Protein AF-A0A7Y5DXF1-F1 (afdb_monomer_lite)

Foldseek 3Di:
DDPVQLQVLLVVLLVVVLVVVLLVLLLCVLAPVSVVPPPVVVLVVLAPPQADFDDDPVVVCVLVVVLVVQLVVQVVVCVVVVRCSSNNSSVVNSVLLVVLVCLLQVVVDPTTTSADDPDDDDQDWDFDDSVLQRVLSNCCVPLQSVRRRTTGCVSVVCVVCVVVSSCPYPVVVVVVVVVVD

Radius of gyration: 18.2 Å; chains: 1; bounding box: 39×39×55 Å

Sequence (181 aa):
MSLFTSALAAGAFFFCADFAYTLDHYLVHHDRERYRRTHGRHHRRYNGAKDAPQLDEYELTTYTSAAIVSMATMSALSLMTGNFGFFAGALAKYVHSLVLHLYQHRWWGPVPLRKQNLGRPRRHWGFVSARTHAFHHSHPDDVTFTYAETWAGFDRILEWAHPHLVRFTADARRSRGAEAS

Structure (mmCIF, N/CA/C/O backbone):
data_AF-A0A7Y5DXF1-F1
#
_entry.id   AF-A0A7Y5DXF1-F1
#
loop_
_atom_site.group_PDB
_atom_site.id
_atom_site.type_symbol
_atom_site.label_atom_id
_atom_site.label_alt_id
_atom_site.label_comp_id
_atom_site.label_asym_id
_atom_site.label_entity_id
_atom_site.label_seq_id
_atom_site.pdbx_PDB_ins_code
_atom_site.Cartn_x
_atom_site.Cartn_y
_atom_site.Cartn_z
_atom_site.occupancy
_atom_site.B_iso_or_equiv
_atom_site.auth_seq_id
_atom_site.auth_comp_id
_atom_site.auth_asym_id
_atom_site.auth_atom_id
_atom_site.pdbx_PDB_model_num
ATOM 1 N N . MET A 1 1 ? -15.881 3.035 26.843 1.00 77.75 1 MET A N 1
ATOM 2 C CA . MET A 1 1 ? -15.749 2.473 25.479 1.00 77.75 1 MET A CA 1
ATOM 3 C C . MET A 1 1 ? -15.867 0.958 25.568 1.00 77.75 1 MET A C 1
ATOM 5 O O . MET A 1 1 ? -15.299 0.402 26.499 1.00 77.75 1 MET A O 1
ATOM 9 N N . SER A 1 2 ? -16.594 0.289 24.668 1.00 90.81 2 SER A N 1
ATOM 10 C CA . SER A 1 2 ? -16.656 -1.185 24.657 1.00 90.81 2 SER A CA 1
ATOM 11 C C . SER A 1 2 ? -15.510 -1.781 23.829 1.00 90.81 2 SER A C 1
ATOM 13 O O . SER A 1 2 ? -15.020 -1.137 22.897 1.00 90.81 2 SER A O 1
ATOM 15 N N . LEU A 1 3 ? -15.116 -3.026 24.113 1.00 91.38 3 LEU A N 1
ATOM 16 C CA . LEU A 1 3 ? -14.143 -3.752 23.284 1.00 91.38 3 LEU A CA 1
ATOM 17 C C . LEU A 1 3 ? -14.611 -3.869 21.829 1.00 91.38 3 LEU A C 1
ATOM 19 O O . LEU A 1 3 ? -13.811 -3.710 20.913 1.00 91.38 3 LEU A O 1
ATOM 23 N N . PHE A 1 4 ? -15.913 -4.067 21.616 1.00 94.31 4 PHE A N 1
ATOM 24 C CA . PHE A 1 4 ? -16.508 -4.152 20.285 1.00 94.31 4 PHE A CA 1
ATOM 25 C C . PHE A 1 4 ? -16.333 -2.851 19.490 1.00 94.31 4 PHE A C 1
ATOM 27 O O . PHE A 1 4 ? -15.862 -2.871 18.358 1.00 94.31 4 PHE A O 1
ATOM 34 N N . THR A 1 5 ? -16.623 -1.701 20.103 1.00 93.94 5 THR A N 1
ATOM 35 C CA . THR A 1 5 ? -16.437 -0.385 19.464 1.00 93.94 5 THR A CA 1
ATOM 36 C C . THR A 1 5 ? -14.971 -0.074 19.161 1.00 93.94 5 THR A C 1
ATOM 38 O O . THR A 1 5 ? -14.678 0.572 18.155 1.00 93.94 5 THR A O 1
ATOM 41 N N . SER A 1 6 ? -14.041 -0.552 19.991 1.00 94.75 6 SER A N 1
ATOM 42 C CA . SER A 1 6 ? -12.606 -0.419 19.723 1.00 94.75 6 SER A CA 1
ATOM 43 C C . SER A 1 6 ? -12.148 -1.345 18.597 1.00 94.75 6 SER A C 1
ATOM 45 O O . SER A 1 6 ? -11.395 -0.921 17.724 1.00 94.75 6 SER A O 1
ATOM 47 N N . ALA A 1 7 ? -12.640 -2.585 18.561 1.00 95.25 7 ALA A N 1
ATOM 48 C CA . ALA A 1 7 ? -12.350 -3.529 17.484 1.00 95.25 7 ALA A CA 1
ATOM 49 C C . ALA A 1 7 ? -12.881 -3.029 16.130 1.00 95.25 7 ALA A C 1
ATOM 51 O O . ALA A 1 7 ? -12.164 -3.087 15.132 1.00 95.25 7 ALA A O 1
ATOM 52 N N . LEU A 1 8 ? -14.096 -2.468 16.103 1.00 95.12 8 LEU A N 1
ATOM 53 C CA . LEU A 1 8 ? -14.660 -1.850 14.903 1.00 95.12 8 LEU A CA 1
ATOM 54 C C . LEU A 1 8 ? -13.834 -0.653 14.429 1.00 95.12 8 LEU A C 1
ATOM 56 O O . LEU A 1 8 ? -13.546 -0.560 13.241 1.00 95.12 8 LEU A O 1
ATOM 60 N N . ALA A 1 9 ? -13.417 0.239 15.333 1.00 94.50 9 ALA A N 1
ATOM 61 C CA . ALA A 1 9 ? -12.578 1.381 14.966 1.00 94.50 9 ALA A CA 1
ATOM 62 C C . ALA A 1 9 ? -11.210 0.941 14.417 1.00 94.50 9 ALA A C 1
ATOM 64 O O . ALA A 1 9 ? -10.751 1.484 13.411 1.00 94.50 9 ALA A O 1
ATOM 65 N N . ALA A 1 10 ? -10.596 -0.080 15.022 1.00 95.50 10 ALA A N 1
ATOM 66 C CA . ALA A 1 10 ? -9.342 -0.652 14.539 1.00 95.50 10 ALA A CA 1
ATOM 67 C C . ALA A 1 10 ? -9.495 -1.262 13.140 1.00 95.50 10 ALA A C 1
ATOM 69 O O . ALA A 1 10 ? -8.709 -0.953 12.243 1.00 95.50 10 ALA A O 1
ATOM 70 N N . GLY A 1 11 ? -10.531 -2.083 12.940 1.00 92.75 11 GLY A N 1
ATOM 71 C CA . GLY A 1 11 ? -10.834 -2.694 11.647 1.00 92.75 11 GLY A CA 1
ATOM 72 C C . GLY A 1 11 ? -11.159 -1.660 10.569 1.00 92.75 11 GLY A C 1
ATOM 73 O O . GLY A 1 11 ? -10.652 -1.761 9.453 1.00 92.75 11 GLY A O 1
ATOM 74 N N . ALA A 1 12 ? -11.939 -0.630 10.910 1.00 92.19 12 ALA A N 1
ATOM 75 C CA . ALA A 1 12 ? -12.290 0.453 9.998 1.00 92.19 12 ALA A CA 1
ATOM 76 C C . ALA A 1 12 ? -11.055 1.244 9.559 1.00 92.19 12 ALA A C 1
ATOM 78 O O . ALA A 1 12 ? -10.864 1.448 8.363 1.00 92.19 12 ALA A O 1
ATOM 79 N N . PHE A 1 13 ? -10.184 1.640 10.496 1.00 91.44 13 PHE A N 1
ATOM 80 C CA . PHE A 1 13 ? -8.936 2.311 10.137 1.00 91.44 13 PHE A CA 1
ATOM 81 C C . PHE A 1 13 ? -8.074 1.426 9.235 1.00 91.44 13 PHE A C 1
ATOM 83 O O . PHE A 1 13 ? -7.635 1.877 8.181 1.00 91.44 13 PHE A O 1
ATOM 90 N N . PHE A 1 14 ? -7.858 0.168 9.632 1.00 89.94 14 PHE A N 1
ATOM 91 C CA . PHE A 1 14 ? -7.012 -0.764 8.891 1.00 89.94 14 PHE A CA 1
ATOM 92 C C . PHE A 1 14 ? -7.485 -0.912 7.439 1.00 89.94 14 PHE A C 1
ATOM 94 O O . PHE A 1 14 ? -6.686 -0.794 6.510 1.00 89.94 14 PHE A O 1
ATOM 101 N N . PHE A 1 15 ? -8.789 -1.119 7.241 1.00 87.38 15 PHE A N 1
ATOM 102 C CA . PHE A 1 15 ? -9.384 -1.250 5.915 1.00 87.38 15 PHE A CA 1
ATOM 103 C C . PHE A 1 15 ? -9.310 0.054 5.112 1.00 87.38 15 PHE A C 1
ATOM 105 O O . PHE A 1 15 ? -8.882 0.037 3.961 1.00 87.38 15 PHE A O 1
ATOM 112 N N . CYS A 1 16 ? -9.684 1.191 5.706 1.00 88.44 16 CYS A N 1
ATOM 113 C CA . CYS A 1 16 ? -9.680 2.482 5.015 1.00 88.44 16 CYS A CA 1
ATOM 114 C C . CYS A 1 16 ? -8.269 2.933 4.623 1.00 88.44 16 CYS A C 1
ATOM 116 O O . CYS A 1 16 ? -8.089 3.463 3.528 1.00 88.44 16 CYS A O 1
ATOM 118 N N . ALA A 1 17 ? -7.275 2.712 5.487 1.00 87.62 17 ALA A N 1
ATOM 119 C CA . ALA A 1 17 ? -5.880 3.019 5.189 1.00 87.62 17 ALA A CA 1
ATOM 120 C C . ALA A 1 17 ? -5.378 2.191 3.999 1.00 87.62 17 ALA A C 1
ATOM 122 O O . ALA A 1 17 ? -4.747 2.733 3.094 1.00 87.62 17 ALA A O 1
ATOM 123 N N . ASP A 1 18 ? -5.707 0.897 3.971 1.00 85.88 18 ASP A N 1
ATOM 124 C CA . ASP A 1 18 ? -5.328 0.024 2.863 1.00 85.88 18 ASP A CA 1
ATOM 125 C C . ASP A 1 18 ? -6.042 0.376 1.555 1.00 85.88 18 ASP A C 1
ATOM 127 O O . ASP A 1 18 ? -5.414 0.435 0.498 1.00 85.88 18 ASP A O 1
ATOM 131 N N . PHE A 1 19 ? -7.339 0.683 1.626 1.00 85.94 19 PHE A N 1
ATOM 132 C CA . PHE A 1 19 ? -8.111 1.135 0.473 1.00 85.94 19 PHE A CA 1
ATOM 133 C C . PHE A 1 19 ? -7.546 2.435 -0.106 1.00 85.94 19 PHE A C 1
ATOM 135 O O . PHE A 1 19 ? -7.341 2.526 -1.316 1.00 85.94 19 PHE A O 1
ATOM 142 N N . ALA A 1 20 ? -7.260 3.425 0.747 1.00 87.44 20 ALA A N 1
ATOM 143 C CA . ALA A 1 20 ? -6.705 4.705 0.321 1.00 87.44 20 ALA A CA 1
ATOM 144 C C . ALA A 1 20 ? -5.333 4.534 -0.341 1.00 87.44 20 ALA A C 1
ATOM 146 O O . ALA A 1 20 ? -5.113 5.083 -1.420 1.00 87.44 20 ALA A O 1
ATOM 147 N N . TYR A 1 21 ? -4.444 3.737 0.260 1.00 85.62 21 TYR A N 1
ATOM 148 C CA . TYR A 1 21 ? -3.143 3.420 -0.329 1.00 85.62 21 TYR A CA 1
ATOM 149 C C . TYR A 1 21 ? -3.294 2.726 -1.687 1.00 85.62 21 TYR A C 1
ATOM 151 O O . TYR A 1 21 ? -2.702 3.156 -2.673 1.00 85.62 21 TYR A O 1
ATOM 159 N N . THR A 1 22 ? -4.130 1.690 -1.755 1.00 85.31 22 THR A N 1
ATOM 160 C CA . THR A 1 22 ? -4.322 0.881 -2.963 1.00 85.31 22 THR A CA 1
ATOM 161 C C . THR A 1 22 ? -4.894 1.708 -4.115 1.00 85.31 22 THR A C 1
ATOM 163 O O . THR A 1 22 ? -4.414 1.623 -5.247 1.00 85.31 22 THR A O 1
ATOM 166 N N . LEU A 1 23 ? -5.887 2.555 -3.828 1.00 86.56 23 LEU A N 1
ATOM 167 C CA . LEU A 1 23 ? -6.464 3.471 -4.807 1.00 86.56 23 LEU A CA 1
ATOM 168 C C . LEU A 1 23 ? -5.451 4.529 -5.259 1.00 86.56 23 LEU A C 1
ATOM 170 O O . LEU A 1 23 ? -5.361 4.823 -6.451 1.00 86.56 23 LEU A O 1
ATOM 174 N N . ASP A 1 24 ? -4.683 5.097 -4.329 1.00 87.00 24 ASP A N 1
ATOM 175 C CA . ASP A 1 24 ? -3.669 6.089 -4.672 1.00 87.00 24 ASP A CA 1
ATOM 176 C C . ASP A 1 24 ? -2.575 5.490 -5.557 1.00 87.00 24 ASP A C 1
ATOM 178 O O . ASP A 1 24 ? -2.242 6.052 -6.602 1.00 87.00 24 ASP A O 1
ATOM 182 N N . HIS A 1 25 ? -2.084 4.308 -5.187 1.00 85.38 25 HIS A N 1
ATOM 183 C CA . HIS A 1 25 ? -1.100 3.560 -5.956 1.00 85.38 25 HIS A CA 1
ATOM 184 C C . HIS A 1 25 ? -1.621 3.266 -7.368 1.00 85.38 25 HIS A C 1
ATOM 186 O O . HIS A 1 25 ? -0.929 3.530 -8.352 1.00 85.38 25 HIS A O 1
ATOM 192 N N . TYR A 1 26 ? -2.881 2.839 -7.489 1.00 86.75 26 TYR A N 1
ATOM 193 C CA . TYR A 1 26 ? -3.555 2.667 -8.776 1.00 86.75 26 TYR A CA 1
ATOM 194 C C . TYR A 1 26 ? -3.548 3.930 -9.635 1.00 86.75 26 TYR A C 1
ATOM 196 O O . TYR A 1 26 ? -3.154 3.884 -10.803 1.00 86.75 26 TYR A O 1
ATOM 204 N N . LEU A 1 27 ? -3.942 5.070 -9.070 1.00 87.88 27 LEU A N 1
ATOM 205 C CA . LEU A 1 27 ? -3.971 6.337 -9.800 1.00 87.88 27 LEU A CA 1
ATOM 206 C C . LEU A 1 27 ? -2.568 6.809 -10.195 1.00 87.88 27 LEU A C 1
ATOM 208 O O . LEU A 1 27 ? -2.405 7.355 -11.282 1.00 87.88 27 LEU A O 1
ATOM 212 N N . VAL A 1 28 ? -1.554 6.580 -9.353 1.00 88.50 28 VAL A N 1
ATOM 213 C CA . VAL A 1 28 ? -0.152 6.892 -9.673 1.00 88.50 28 VAL A CA 1
ATOM 214 C C . VAL A 1 28 ? 0.321 6.106 -10.894 1.00 88.50 28 VAL A C 1
ATOM 216 O O . VAL A 1 28 ? 0.947 6.698 -11.766 1.00 88.50 28 VAL A O 1
ATOM 219 N N . HIS A 1 29 ? 0.011 4.811 -10.997 1.00 85.44 29 HIS A N 1
ATOM 220 C CA . HIS A 1 29 ? 0.396 3.985 -12.156 1.00 85.44 29 HIS A CA 1
ATOM 221 C C . HIS A 1 29 ? -0.314 4.378 -13.459 1.00 85.44 29 HIS A C 1
ATOM 223 O O . HIS A 1 29 ? 0.193 4.092 -14.541 1.00 85.44 29 HIS A O 1
ATOM 229 N N . HIS A 1 30 ? -1.444 5.082 -13.368 1.00 86.56 30 HIS A N 1
ATOM 230 C CA . HIS A 1 30 ? -2.222 5.569 -14.515 1.00 86.56 30 HIS A CA 1
ATOM 231 C C . HIS A 1 30 ? -2.053 7.077 -14.784 1.00 86.56 30 HIS A C 1
ATOM 233 O O . HIS A 1 30 ? -2.806 7.653 -15.572 1.00 86.56 30 HIS A O 1
ATOM 239 N N . ASP A 1 31 ? -1.081 7.722 -14.135 1.00 88.94 31 ASP A N 1
ATOM 240 C CA . ASP A 1 31 ? -0.722 9.123 -14.352 1.00 88.94 31 ASP A CA 1
ATOM 241 C C . ASP A 1 31 ? 0.788 9.230 -14.590 1.00 88.94 31 ASP A C 1
ATOM 243 O O . ASP A 1 31 ? 1.604 9.112 -13.672 1.00 88.94 31 ASP A O 1
ATOM 247 N N . ARG A 1 32 ? 1.188 9.442 -15.845 1.00 87.31 32 ARG A N 1
ATOM 248 C CA . ARG A 1 32 ? 2.588 9.356 -16.279 1.00 87.31 32 ARG A CA 1
ATOM 249 C C . ARG A 1 32 ? 3.487 10.380 -15.593 1.00 87.31 32 ARG A C 1
ATOM 251 O O . ARG A 1 32 ? 4.651 10.081 -15.299 1.00 87.31 32 ARG A O 1
ATOM 258 N N . GLU A 1 33 ? 2.992 11.593 -15.364 1.00 87.31 33 GLU A N 1
ATOM 259 C CA . GLU A 1 33 ? 3.763 12.653 -14.710 1.00 87.31 33 GLU A CA 1
ATOM 260 C C . GLU A 1 33 ? 3.935 12.351 -13.221 1.00 87.31 33 GLU A C 1
ATOM 262 O O . GLU A 1 33 ? 5.061 12.397 -12.704 1.00 87.31 33 GLU A O 1
ATOM 267 N N . ARG A 1 34 ? 2.838 11.978 -12.552 1.00 87.06 34 ARG A N 1
ATOM 268 C CA . ARG A 1 34 ? 2.852 11.591 -11.141 1.00 87.06 34 ARG A CA 1
ATOM 269 C C . ARG A 1 34 ? 3.744 10.374 -10.921 1.00 87.06 34 ARG A C 1
ATOM 271 O O . ARG A 1 34 ? 4.641 10.441 -10.081 1.00 87.06 34 ARG A O 1
ATOM 278 N N . TYR A 1 35 ? 3.597 9.333 -11.744 1.00 87.12 35 TYR A N 1
ATOM 279 C CA . TYR A 1 35 ? 4.445 8.143 -11.729 1.00 87.12 35 TYR A CA 1
ATOM 280 C C . TYR A 1 35 ? 5.923 8.515 -11.801 1.00 87.12 35 TYR A C 1
ATOM 282 O O . TYR A 1 35 ? 6.708 8.119 -10.941 1.00 87.12 35 TYR A O 1
ATOM 290 N N . ARG A 1 36 ? 6.329 9.330 -12.786 1.00 86.12 36 ARG A N 1
ATOM 291 C CA . ARG A 1 36 ? 7.738 9.730 -12.943 1.00 86.12 36 ARG A CA 1
ATOM 292 C C . ARG A 1 36 ? 8.286 10.467 -11.724 1.00 86.12 36 ARG A C 1
ATOM 294 O O . ARG A 1 36 ? 9.456 10.254 -11.394 1.00 86.12 36 ARG A O 1
ATOM 301 N N . ARG A 1 37 ? 7.479 11.329 -11.099 1.00 84.94 37 ARG A N 1
ATOM 302 C CA . ARG A 1 37 ? 7.883 12.153 -9.952 1.00 84.94 37 ARG A CA 1
ATOM 303 C C . ARG A 1 37 ? 7.977 11.360 -8.654 1.00 84.94 37 ARG A C 1
ATOM 305 O O . ARG A 1 37 ? 8.944 11.556 -7.924 1.00 84.94 37 ARG A O 1
ATOM 312 N N . THR A 1 38 ? 7.015 10.482 -8.373 1.00 79.81 38 THR A N 1
ATOM 313 C CA . THR A 1 38 ? 6.861 9.892 -7.032 1.00 79.81 38 THR A CA 1
ATOM 314 C C . THR A 1 38 ? 7.175 8.397 -6.955 1.00 79.81 38 THR A C 1
ATOM 316 O O . THR A 1 38 ? 7.679 7.964 -5.927 1.00 79.81 38 THR A O 1
ATOM 319 N N . HIS A 1 39 ? 6.943 7.608 -8.013 1.00 80.50 39 HIS A N 1
ATOM 320 C CA . HIS A 1 39 ? 7.045 6.134 -7.964 1.00 80.50 39 HIS A CA 1
ATOM 321 C C . HIS A 1 39 ? 8.120 5.536 -8.880 1.00 80.50 39 HIS A C 1
ATOM 323 O O . HIS A 1 39 ? 8.778 4.553 -8.540 1.00 80.50 39 HIS A O 1
ATOM 329 N N . GLY A 1 40 ? 8.392 6.146 -10.032 1.00 75.38 40 GLY A N 1
ATOM 330 C CA . GLY A 1 40 ? 9.269 5.563 -11.046 1.00 75.38 40 GLY A CA 1
ATOM 331 C C . GLY A 1 40 ? 10.719 5.386 -10.584 1.00 75.38 40 GLY A C 1
ATOM 332 O O . GLY A 1 40 ? 11.408 4.486 -11.060 1.00 75.38 40 GLY A O 1
ATOM 333 N N . ARG A 1 41 ? 11.210 6.220 -9.652 1.00 75.88 41 ARG A N 1
ATOM 334 C CA . ARG A 1 41 ? 12.553 6.048 -9.062 1.00 75.88 41 ARG A CA 1
ATOM 335 C C . ARG A 1 41 ? 12.626 4.785 -8.203 1.00 75.88 41 ARG A C 1
ATOM 337 O O . ARG A 1 41 ? 13.614 4.063 -8.311 1.00 75.88 41 ARG A O 1
ATOM 344 N N . HIS A 1 42 ? 11.592 4.534 -7.401 1.00 75.25 42 HIS A N 1
ATOM 345 C CA . HIS A 1 42 ? 11.463 3.328 -6.592 1.00 75.25 42 HIS A CA 1
ATOM 346 C C . HIS A 1 42 ? 11.497 2.095 -7.512 1.00 75.25 42 HIS A C 1
ATOM 348 O O . HIS A 1 42 ? 12.462 1.333 -7.455 1.00 75.25 42 HIS A O 1
ATOM 354 N N . HIS A 1 43 ? 10.586 1.981 -8.485 1.00 73.94 43 HIS A N 1
ATOM 355 C CA . HIS A 1 43 ? 10.541 0.823 -9.396 1.00 73.94 43 HIS A CA 1
ATOM 356 C C . HIS A 1 43 ? 11.841 0.570 -10.171 1.00 73.94 43 HIS A C 1
ATOM 358 O O . HIS A 1 43 ? 12.280 -0.576 -10.270 1.00 73.94 43 HIS A O 1
ATOM 364 N N . ARG A 1 44 ? 12.509 1.618 -10.680 1.00 73.00 44 ARG A N 1
ATOM 365 C CA . ARG A 1 44 ? 13.802 1.461 -11.377 1.00 73.00 44 ARG A CA 1
ATOM 366 C C . ARG A 1 44 ? 14.886 0.880 -10.476 1.00 73.00 44 ARG A C 1
ATOM 368 O O . ARG A 1 44 ? 15.644 0.022 -10.922 1.00 73.00 44 ARG A O 1
ATOM 375 N N . ARG A 1 45 ? 14.946 1.320 -9.216 1.00 69.31 45 ARG A N 1
ATOM 376 C CA . ARG A 1 45 ? 15.859 0.746 -8.222 1.00 69.31 45 ARG A CA 1
ATOM 377 C C . ARG A 1 45 ? 15.556 -0.743 -8.041 1.00 69.31 45 ARG A C 1
ATOM 379 O O . ARG A 1 45 ? 16.480 -1.544 -8.132 1.00 69.31 45 ARG A O 1
ATOM 386 N N . TYR A 1 46 ? 14.291 -1.121 -7.858 1.00 65.44 46 TYR A N 1
ATOM 387 C CA . TYR A 1 46 ? 13.895 -2.519 -7.640 1.00 65.44 46 TYR A CA 1
ATOM 388 C C . TYR A 1 46 ? 14.121 -3.435 -8.836 1.00 65.44 46 TYR A C 1
ATOM 390 O O . TYR A 1 46 ? 14.595 -4.557 -8.663 1.00 65.44 46 TYR A O 1
ATOM 398 N N . ASN A 1 47 ? 13.797 -2.991 -10.047 1.00 63.25 47 ASN A N 1
ATOM 399 C CA . ASN A 1 47 ? 13.842 -3.846 -11.232 1.00 63.25 47 ASN A CA 1
ATOM 400 C C . ASN A 1 47 ? 15.265 -4.147 -11.724 1.00 63.25 47 ASN A C 1
ATOM 402 O O . ASN A 1 47 ? 15.472 -5.202 -12.313 1.00 63.25 47 ASN A O 1
ATOM 406 N N . GLY A 1 48 ? 16.246 -3.284 -11.440 1.00 58.84 48 GLY A N 1
ATOM 407 C CA . GLY A 1 48 ? 17.601 -3.410 -11.989 1.00 58.84 48 GLY A CA 1
ATOM 408 C C . GLY A 1 48 ? 18.555 -4.389 -11.290 1.00 58.84 48 GLY A C 1
ATOM 409 O O . GLY A 1 48 ? 19.623 -4.640 -11.833 1.00 58.84 48 GLY A O 1
ATOM 410 N N . ALA A 1 49 ? 18.238 -4.928 -10.105 1.00 58.19 49 ALA A N 1
ATOM 411 C CA . ALA A 1 49 ? 19.211 -5.721 -9.336 1.00 58.19 49 ALA A CA 1
ATOM 412 C C . ALA A 1 49 ? 18.567 -6.844 -8.508 1.00 58.19 49 ALA A C 1
ATOM 414 O O . ALA A 1 49 ? 18.472 -6.763 -7.283 1.00 58.19 49 ALA A O 1
ATOM 415 N N . LYS A 1 50 ? 18.116 -7.896 -9.197 1.00 54.81 50 LYS A N 1
ATOM 416 C CA . LYS A 1 50 ? 17.436 -9.065 -8.614 1.00 54.81 50 LYS A CA 1
ATOM 417 C C . LYS A 1 50 ? 18.279 -9.813 -7.566 1.00 54.81 50 LYS A C 1
ATOM 419 O O . LYS A 1 50 ? 17.710 -10.269 -6.579 1.00 54.81 50 LYS A O 1
ATOM 424 N N . ASP A 1 51 ? 19.600 -9.855 -7.755 1.00 53.84 51 ASP A N 1
ATOM 425 C CA . ASP A 1 51 ? 20.542 -10.647 -6.944 1.00 53.84 51 ASP A CA 1
ATOM 426 C C . ASP A 1 51 ? 21.474 -9.791 -6.063 1.00 53.84 51 ASP A C 1
ATOM 428 O O . ASP A 1 51 ? 22.460 -10.284 -5.521 1.00 53.84 51 ASP A O 1
ATOM 432 N N . ALA A 1 52 ? 21.188 -8.494 -5.910 1.00 58.25 52 ALA A N 1
ATOM 433 C CA . ALA A 1 52 ? 21.955 -7.639 -5.006 1.00 58.25 52 ALA A CA 1
ATOM 434 C C . ALA A 1 52 ? 21.544 -7.867 -3.535 1.00 58.25 52 ALA A C 1
ATOM 436 O O . ALA A 1 52 ? 20.356 -8.110 -3.275 1.00 58.25 52 ALA A O 1
ATOM 437 N N . PRO A 1 53 ? 22.479 -7.718 -2.570 1.00 58.50 53 PRO A N 1
ATOM 438 C CA . PRO A 1 53 ? 22.137 -7.571 -1.160 1.00 58.50 53 PRO A CA 1
ATOM 439 C C . PRO A 1 53 ? 21.089 -6.472 -0.993 1.00 58.50 53 PRO A C 1
ATOM 441 O O . PRO A 1 53 ? 21.078 -5.482 -1.733 1.00 58.50 53 PRO A O 1
ATOM 444 N N . GLN A 1 54 ? 20.177 -6.675 -0.052 1.00 60.69 54 GLN A N 1
ATOM 445 C CA . GLN A 1 54 ? 19.102 -5.736 0.218 1.00 60.69 54 GLN A CA 1
ATOM 446 C C . GLN A 1 54 ? 19.537 -4.259 0.305 1.00 60.69 54 GLN A C 1
ATOM 448 O O . GLN A 1 54 ? 20.435 -3.889 1.046 1.00 60.69 54 GLN A O 1
ATOM 453 N N . LEU A 1 55 ? 18.790 -3.424 -0.415 1.00 60.06 55 LEU A N 1
ATOM 454 C CA . LEU A 1 55 ? 17.886 -2.429 0.162 1.00 60.06 55 LEU A CA 1
ATOM 455 C C . LEU A 1 55 ? 18.418 -1.455 1.237 1.00 60.06 55 LEU A C 1
ATOM 457 O O . LEU A 1 55 ? 18.225 -1.625 2.433 1.00 60.06 55 LEU A O 1
ATOM 461 N N . ASP A 1 56 ? 18.997 -0.381 0.696 1.00 59.66 56 ASP A N 1
ATOM 462 C CA . ASP A 1 5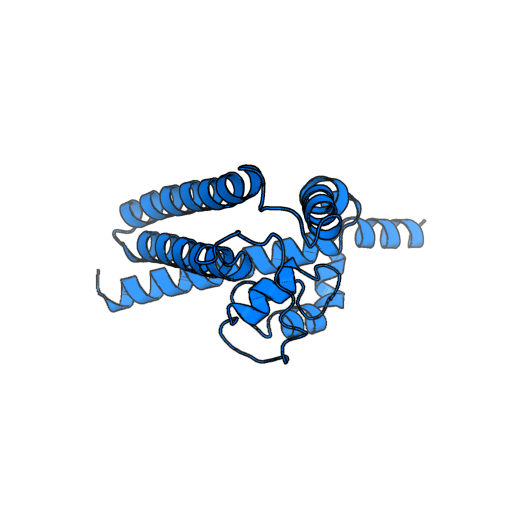6 ? 19.064 1.013 1.162 1.00 59.66 56 ASP A CA 1
ATOM 463 C C . ASP A 1 56 ? 18.025 1.379 2.248 1.00 59.66 56 ASP A C 1
ATOM 465 O O . ASP A 1 56 ? 16.822 1.188 2.050 1.00 59.66 56 ASP A O 1
ATOM 469 N N . GLU A 1 57 ? 18.499 1.964 3.356 1.00 63.88 57 GLU A N 1
ATOM 470 C CA . GLU A 1 57 ? 17.751 2.594 4.463 1.00 63.88 57 GLU A CA 1
ATOM 471 C C . GLU A 1 57 ? 16.468 3.331 4.026 1.00 63.88 57 GLU A C 1
ATOM 473 O O . GLU A 1 57 ? 15.515 3.449 4.799 1.00 63.88 57 GLU A O 1
ATOM 478 N N . TYR A 1 58 ? 16.414 3.793 2.776 1.00 68.88 58 TYR A N 1
ATOM 479 C CA . TYR A 1 58 ? 15.266 4.396 2.111 1.00 68.88 58 TYR A CA 1
ATOM 480 C C . TYR A 1 58 ? 13.898 3.709 2.315 1.00 68.88 58 TYR A C 1
ATOM 482 O O . TYR A 1 58 ? 12.955 4.407 2.695 1.00 68.88 58 TYR A O 1
ATOM 490 N N . GLU A 1 59 ? 13.711 2.404 2.055 1.00 69.38 59 GLU A N 1
ATOM 491 C CA . GLU A 1 59 ? 12.360 1.813 2.227 1.00 69.38 59 GLU A CA 1
ATOM 492 C C . GLU A 1 59 ? 11.977 1.700 3.688 1.00 69.38 59 GLU A C 1
ATOM 494 O O . GLU A 1 59 ? 10.858 2.062 4.046 1.00 69.38 59 GLU A O 1
ATOM 499 N N . LEU A 1 60 ? 12.904 1.235 4.531 1.00 73.31 60 LEU A N 1
ATOM 500 C CA . LEU A 1 60 ? 12.653 1.130 5.961 1.00 73.31 60 LEU A CA 1
ATOM 501 C C . LEU A 1 60 ? 12.253 2.502 6.511 1.00 73.31 60 LEU A C 1
ATOM 503 O O . LEU A 1 60 ? 11.262 2.615 7.228 1.00 73.31 60 LEU A O 1
ATOM 507 N N . THR A 1 61 ? 12.959 3.553 6.092 1.00 75.19 61 THR A N 1
ATOM 508 C CA . THR A 1 61 ? 12.657 4.941 6.454 1.00 75.19 61 THR A CA 1
ATOM 509 C C . THR A 1 61 ? 11.302 5.386 5.912 1.00 75.19 61 THR A C 1
ATOM 511 O O . THR A 1 61 ? 10.536 6.008 6.645 1.00 75.19 61 THR A O 1
ATOM 514 N N . THR A 1 62 ? 10.962 5.050 4.665 1.00 76.31 62 THR A N 1
ATOM 515 C CA . THR A 1 62 ? 9.679 5.424 4.044 1.00 76.31 62 THR A CA 1
ATOM 516 C C . THR A 1 62 ? 8.499 4.795 4.788 1.00 76.31 62 THR A C 1
ATOM 518 O O . THR A 1 62 ? 7.583 5.511 5.201 1.00 76.31 62 THR A O 1
ATOM 521 N N . TYR A 1 63 ? 8.540 3.483 5.036 1.00 76.69 63 TYR A N 1
ATOM 522 C CA . TYR A 1 63 ? 7.469 2.779 5.746 1.00 76.69 63 TYR A CA 1
ATOM 523 C C . TYR A 1 63 ? 7.394 3.174 7.218 1.00 76.69 63 TYR A C 1
ATOM 525 O O . TYR A 1 63 ? 6.302 3.414 7.732 1.00 76.69 63 TYR A O 1
ATOM 533 N N . THR A 1 64 ? 8.541 3.311 7.887 1.00 80.81 64 THR A N 1
ATOM 534 C CA . THR A 1 64 ? 8.586 3.735 9.293 1.00 80.81 64 THR A CA 1
ATOM 535 C C . THR A 1 64 ? 8.052 5.157 9.450 1.00 80.81 64 THR A C 1
ATOM 537 O O . THR A 1 64 ? 7.265 5.412 10.357 1.00 80.81 64 THR A O 1
ATOM 540 N N . SER A 1 65 ? 8.384 6.076 8.538 1.00 86.31 65 SER A N 1
ATOM 541 C CA . SER A 1 65 ? 7.852 7.447 8.565 1.00 86.31 65 SER A CA 1
ATOM 542 C C . SER A 1 65 ? 6.336 7.470 8.364 1.00 86.31 65 SER A C 1
ATOM 544 O O . SER A 1 65 ? 5.625 8.120 9.131 1.00 86.31 65 SER A O 1
ATOM 546 N N . ALA A 1 66 ? 5.819 6.721 7.383 1.00 84.38 66 ALA A N 1
ATOM 547 C CA . ALA A 1 66 ? 4.377 6.604 7.154 1.00 84.38 66 ALA A CA 1
ATOM 548 C C . ALA A 1 66 ? 3.647 6.004 8.370 1.00 84.38 66 ALA A C 1
ATOM 550 O O . ALA A 1 66 ? 2.561 6.464 8.740 1.00 84.38 66 ALA A O 1
ATOM 551 N N . ALA A 1 67 ? 4.264 5.021 9.029 1.00 87.88 67 ALA A N 1
ATOM 552 C CA . ALA A 1 67 ? 3.744 4.412 10.244 1.00 87.88 67 ALA A CA 1
ATOM 553 C C . ALA A 1 67 ? 3.731 5.391 11.424 1.00 87.88 67 ALA A C 1
ATOM 555 O O . ALA A 1 67 ? 2.719 5.481 12.115 1.00 87.88 67 ALA A O 1
ATOM 556 N N . ILE A 1 68 ? 4.807 6.160 11.630 1.00 91.19 68 ILE A N 1
ATOM 557 C CA . ILE A 1 68 ? 4.888 7.187 12.681 1.00 91.19 68 ILE A CA 1
ATOM 558 C C . ILE A 1 68 ? 3.793 8.233 12.488 1.00 91.19 68 ILE A C 1
ATOM 560 O O . ILE A 1 68 ? 3.066 8.522 13.435 1.00 91.19 68 ILE A O 1
ATOM 564 N N . VAL A 1 69 ? 3.633 8.761 11.270 1.00 90.94 69 VAL A N 1
ATOM 565 C CA . VAL A 1 69 ? 2.580 9.743 10.968 1.00 90.94 69 VAL A CA 1
ATOM 566 C C . VAL A 1 69 ? 1.202 9.143 11.245 1.00 90.94 69 VAL A C 1
ATOM 568 O O . VAL A 1 69 ? 0.416 9.733 11.982 1.00 90.94 69 VAL A O 1
ATOM 571 N N . SER A 1 70 ? 0.934 7.936 10.738 1.00 89.69 70 SER A N 1
ATOM 572 C CA . SER A 1 70 ? -0.351 7.254 10.943 1.00 89.69 70 SER A CA 1
ATOM 573 C C . SER A 1 70 ? -0.653 7.023 12.426 1.00 89.69 70 SER A C 1
ATOM 575 O O . SER A 1 70 ? -1.748 7.337 12.893 1.00 89.69 70 SER A O 1
ATOM 577 N N . MET A 1 71 ? 0.320 6.520 13.192 1.00 92.88 71 MET A N 1
ATOM 578 C CA . MET A 1 71 ? 0.175 6.280 14.628 1.00 92.88 71 MET A CA 1
ATOM 579 C C . MET A 1 71 ? 0.015 7.581 15.413 1.00 92.88 71 MET A C 1
ATOM 581 O O . MET A 1 71 ? -0.821 7.625 16.311 1.00 92.88 71 MET A O 1
ATOM 585 N N . ALA A 1 72 ? 0.746 8.647 15.081 1.00 93.94 72 ALA A N 1
ATOM 586 C CA . ALA A 1 72 ? 0.604 9.947 15.736 1.00 93.94 72 ALA A CA 1
ATOM 587 C C . ALA A 1 72 ? -0.794 10.540 15.502 1.00 93.94 72 ALA A C 1
ATOM 589 O O . ALA A 1 72 ? -1.480 10.909 16.459 1.00 93.94 72 ALA A O 1
ATOM 590 N N . THR A 1 73 ? -1.266 10.554 14.250 1.00 92.88 73 THR A N 1
ATOM 591 C CA . THR A 1 73 ? -2.611 11.043 13.912 1.00 92.88 73 THR A CA 1
ATOM 592 C C . THR A 1 73 ? -3.695 10.199 14.580 1.00 92.88 73 THR A C 1
ATOM 594 O O . THR A 1 73 ? -4.638 10.746 15.153 1.00 92.88 73 THR A O 1
ATOM 597 N N . MET A 1 74 ? -3.560 8.869 14.576 1.00 95.62 74 MET A N 1
ATOM 598 C CA . MET A 1 74 ? -4.535 7.991 15.229 1.00 95.62 74 MET A CA 1
ATOM 599 C C . MET A 1 74 ? -4.449 8.014 16.755 1.00 95.62 74 MET A C 1
ATOM 601 O O . MET A 1 74 ? -5.459 7.768 17.411 1.00 95.62 74 MET A O 1
ATOM 605 N N . SER A 1 75 ? -3.299 8.362 17.338 1.00 93.81 75 SER A N 1
ATOM 606 C CA . SER A 1 75 ? -3.180 8.622 18.779 1.00 93.81 75 SER A CA 1
ATOM 607 C C . SER A 1 75 ? -3.978 9.863 19.161 1.00 93.81 75 SER A C 1
ATOM 609 O O . SER A 1 75 ? -4.776 9.804 20.092 1.00 93.81 75 SER A O 1
ATOM 611 N N . ALA A 1 76 ? -3.844 10.955 18.401 1.00 94.81 76 ALA A N 1
ATOM 612 C CA . ALA A 1 76 ? -4.645 12.159 18.611 1.00 94.81 76 ALA A CA 1
ATOM 613 C C . ALA A 1 76 ? -6.148 11.860 18.486 1.00 94.81 76 ALA A C 1
ATOM 615 O O . ALA A 1 76 ? -6.923 12.215 19.373 1.00 94.81 76 ALA A O 1
ATOM 616 N N . LEU A 1 77 ? -6.558 11.122 17.448 1.00 93.50 77 LEU A N 1
ATOM 617 C CA . LEU A 1 77 ? -7.957 10.723 17.274 1.00 93.50 77 LEU A CA 1
ATOM 618 C C . LEU A 1 77 ? -8.448 9.806 18.406 1.00 93.50 77 LEU A C 1
ATOM 620 O O . LEU A 1 77 ? -9.573 9.964 18.882 1.00 93.50 77 LEU A O 1
ATOM 624 N N . SER A 1 78 ? -7.606 8.883 18.878 1.00 95.00 78 SER A N 1
ATOM 625 C CA . SER A 1 78 ? -7.919 8.016 20.022 1.00 95.00 78 SER A CA 1
ATOM 626 C C . SER A 1 78 ? -8.147 8.828 21.295 1.00 95.00 78 SER A C 1
ATOM 628 O O . SER A 1 78 ? -9.094 8.548 22.024 1.00 95.00 78 SER A O 1
ATOM 630 N N . LEU A 1 79 ? -7.324 9.852 21.544 1.00 95.69 79 LEU A N 1
ATOM 631 C CA . LEU A 1 79 ? -7.481 10.757 22.685 1.00 95.69 79 LEU A CA 1
ATOM 632 C C . LEU A 1 79 ? -8.760 11.595 22.567 1.00 95.69 79 LEU A C 1
ATOM 634 O O . LEU A 1 79 ? -9.534 11.657 23.518 1.00 95.69 79 LEU A O 1
ATOM 638 N N . MET A 1 80 ? -9.020 12.181 21.395 1.00 95.94 80 MET A N 1
ATOM 639 C CA . MET A 1 80 ? -10.200 13.025 21.157 1.00 95.94 80 MET A CA 1
ATOM 640 C C . MET A 1 80 ? -11.520 12.258 21.275 1.00 95.94 80 MET A C 1
ATOM 642 O O . MET A 1 80 ? -12.520 12.807 21.725 1.00 95.94 80 MET A O 1
ATOM 646 N N . THR A 1 81 ? -11.536 10.995 20.852 1.00 94.12 81 THR A N 1
ATOM 647 C CA . THR A 1 81 ? -12.750 10.162 20.848 1.00 94.12 81 THR A CA 1
ATOM 648 C C . THR A 1 81 ? -12.864 9.261 22.077 1.00 94.12 81 THR A C 1
ATOM 650 O O . THR A 1 81 ? -13.898 8.626 22.279 1.00 94.12 81 THR A O 1
ATOM 653 N N . GLY A 1 82 ? -11.798 9.143 22.874 1.00 94.69 82 GLY A N 1
ATOM 654 C CA . GLY A 1 82 ? -11.654 8.124 23.915 1.00 94.69 82 GLY A CA 1
ATOM 655 C C . GLY A 1 82 ? -11.578 6.687 23.376 1.00 94.69 82 GLY A C 1
ATOM 656 O O . GLY A 1 82 ? -11.729 5.739 24.153 1.00 94.69 82 GLY A O 1
ATOM 657 N N . ASN A 1 83 ? -11.423 6.490 22.057 1.00 95.88 83 ASN A N 1
ATOM 658 C CA . ASN A 1 83 ? -11.454 5.177 21.413 1.00 95.88 83 ASN A CA 1
ATOM 659 C C . ASN A 1 83 ? -10.047 4.726 21.007 1.00 95.88 83 ASN A C 1
ATOM 661 O O . ASN A 1 83 ? -9.550 5.076 19.940 1.00 95.88 83 ASN A O 1
ATOM 665 N N . PHE A 1 84 ? -9.437 3.873 21.831 1.00 94.50 84 PHE A N 1
ATOM 666 C CA . PHE A 1 84 ? -8.109 3.300 21.577 1.00 94.50 84 PHE A CA 1
ATOM 667 C C . PHE A 1 84 ? -8.021 2.449 20.294 1.00 94.50 84 PHE A C 1
ATOM 669 O O . PHE A 1 84 ? -6.927 2.180 19.796 1.00 94.50 84 PHE A O 1
ATOM 676 N N . GLY A 1 85 ? -9.162 2.040 19.731 1.00 95.69 85 GLY A N 1
ATOM 677 C CA . GLY A 1 85 ? -9.225 1.276 18.491 1.00 95.69 85 GLY A CA 1
ATOM 678 C C . GLY A 1 85 ? -8.519 1.949 17.314 1.00 95.69 85 GLY A C 1
ATOM 679 O O . GLY A 1 85 ? -7.885 1.256 16.526 1.00 95.69 85 GLY A O 1
ATOM 680 N N . PHE A 1 86 ? -8.542 3.282 17.214 1.00 94.75 86 PHE A N 1
ATOM 681 C CA . PHE A 1 86 ? -7.856 3.986 16.124 1.00 94.75 86 PHE A CA 1
ATOM 682 C C . PHE A 1 86 ? -6.338 3.776 16.168 1.00 94.75 86 PHE A C 1
ATOM 684 O O . PHE A 1 86 ? -5.738 3.399 15.160 1.00 94.75 86 PHE A O 1
ATOM 691 N N . PHE A 1 87 ? -5.715 3.957 17.337 1.00 95.00 87 PHE A N 1
ATOM 692 C CA . PHE A 1 87 ? -4.289 3.678 17.516 1.00 95.00 87 PHE A CA 1
ATOM 693 C C . PHE A 1 87 ? -3.971 2.201 17.265 1.00 95.00 87 PHE A C 1
ATOM 695 O O . PHE A 1 87 ? -3.039 1.888 16.523 1.00 95.00 87 PHE A O 1
ATOM 702 N N . ALA A 1 88 ? -4.772 1.292 17.831 1.00 94.88 88 ALA A N 1
ATOM 703 C CA . ALA A 1 88 ? -4.584 -0.144 17.643 1.00 94.88 88 ALA A CA 1
ATOM 704 C C . ALA A 1 88 ? -4.662 -0.547 16.158 1.00 94.88 88 ALA A C 1
ATOM 706 O O . ALA A 1 88 ? -3.855 -1.355 15.703 1.00 94.88 88 ALA A O 1
ATOM 707 N N . GLY A 1 89 ? -5.575 0.052 15.387 1.00 94.19 89 GLY A N 1
ATOM 708 C CA . GLY A 1 89 ? -5.677 -0.142 13.940 1.00 94.19 89 GLY A CA 1
ATOM 709 C C . GLY A 1 89 ? -4.434 0.336 13.186 1.00 94.19 89 GLY A C 1
ATOM 710 O O . GLY A 1 89 ? -3.934 -0.385 12.321 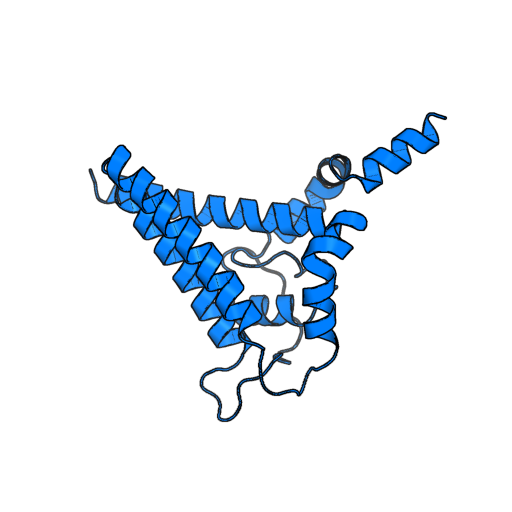1.00 94.19 89 GLY A O 1
ATOM 711 N N . ALA A 1 90 ? -3.895 1.511 13.533 1.00 93.00 90 ALA A N 1
ATOM 712 C CA . ALA A 1 90 ? -2.659 2.027 12.936 1.00 93.00 90 ALA A CA 1
ATOM 713 C C . ALA A 1 90 ? -1.451 1.139 13.224 1.00 93.00 90 ALA A C 1
ATOM 715 O O . ALA A 1 90 ? -0.694 0.807 12.308 1.00 93.00 90 ALA A O 1
ATOM 716 N N . LEU A 1 91 ? -1.312 0.695 14.472 1.00 93.31 91 LEU A N 1
ATOM 717 C CA . LEU A 1 91 ? -0.264 -0.240 14.859 1.00 93.31 91 LEU A CA 1
ATOM 718 C C . LEU A 1 91 ? -0.415 -1.579 14.124 1.00 93.31 91 LEU A C 1
ATOM 720 O O . LEU A 1 91 ? 0.564 -2.096 13.589 1.00 93.31 91 LEU A O 1
ATOM 724 N N . ALA A 1 92 ? -1.634 -2.117 14.038 1.00 91.88 92 ALA A N 1
ATOM 725 C CA . ALA A 1 92 ? -1.905 -3.360 13.322 1.00 91.88 92 ALA A CA 1
ATOM 726 C C . ALA A 1 92 ? -1.552 -3.256 11.831 1.00 91.88 92 ALA A C 1
ATOM 728 O O . ALA A 1 92 ? -0.949 -4.180 11.286 1.00 91.88 92 ALA A O 1
ATOM 729 N N . LYS A 1 93 ? -1.865 -2.128 11.176 1.00 89.19 93 LYS A N 1
ATOM 730 C CA . LYS A 1 93 ? -1.493 -1.886 9.773 1.00 89.19 93 LYS A CA 1
ATOM 731 C C . LYS A 1 93 ? 0.024 -1.820 9.599 1.00 89.19 93 LYS A C 1
ATOM 733 O O . LYS A 1 93 ? 0.543 -2.457 8.687 1.00 89.19 93 LYS A O 1
ATOM 738 N N . TYR A 1 94 ? 0.737 -1.141 10.499 1.00 88.44 94 TYR A N 1
ATOM 739 C CA . TYR A 1 94 ? 2.201 -1.122 10.476 1.00 88.44 94 TYR A CA 1
ATOM 740 C C . TYR A 1 94 ? 2.803 -2.524 10.637 1.00 88.44 94 TYR A C 1
ATOM 742 O O . TYR A 1 94 ? 3.627 -2.931 9.821 1.00 88.44 94 TYR A O 1
ATOM 750 N N . VAL A 1 95 ? 2.360 -3.286 11.644 1.00 89.12 95 VAL A N 1
ATOM 751 C CA . VAL A 1 95 ? 2.839 -4.658 11.885 1.00 89.12 95 VAL A CA 1
ATOM 752 C C . VAL A 1 95 ? 2.550 -5.556 10.683 1.00 89.12 95 VAL A C 1
ATOM 754 O O . VAL A 1 95 ? 3.424 -6.314 10.268 1.00 89.12 95 VAL A O 1
ATOM 757 N N . HIS A 1 96 ? 1.356 -5.446 10.095 1.00 88.06 96 HIS A N 1
ATOM 758 C CA . HIS A 1 96 ? 0.988 -6.193 8.898 1.00 88.06 96 HIS A CA 1
ATOM 759 C C . HIS A 1 96 ? 1.954 -5.911 7.739 1.00 88.06 96 HIS A C 1
ATOM 761 O O . HIS A 1 96 ? 2.568 -6.843 7.218 1.00 88.06 96 HIS A O 1
ATOM 767 N N . SER A 1 97 ? 2.161 -4.637 7.389 1.00 84.19 97 SER A N 1
ATOM 768 C CA . SER A 1 97 ? 3.092 -4.249 6.325 1.00 84.19 97 SER A CA 1
ATOM 769 C C . SER A 1 97 ? 4.533 -4.672 6.635 1.00 84.19 97 SER A C 1
ATOM 771 O O . SER A 1 97 ? 5.218 -5.179 5.747 1.00 84.19 97 SER A O 1
ATOM 773 N N . LEU A 1 98 ? 4.986 -4.538 7.886 1.00 85.38 98 LEU A N 1
ATOM 774 C CA . LEU A 1 98 ? 6.332 -4.938 8.302 1.00 85.38 98 LEU A CA 1
ATOM 775 C C . LEU A 1 98 ? 6.559 -6.439 8.098 1.00 85.38 98 LEU A C 1
ATOM 777 O O . LEU A 1 98 ? 7.539 -6.823 7.468 1.00 85.38 98 LEU A O 1
ATOM 781 N N . VAL A 1 99 ? 5.648 -7.296 8.571 1.00 87.19 99 VAL A N 1
ATOM 782 C CA . VAL A 1 99 ? 5.771 -8.758 8.418 1.00 87.19 99 VAL A CA 1
ATOM 783 C C . VAL A 1 99 ? 5.858 -9.159 6.945 1.00 87.19 99 VAL A C 1
ATOM 785 O O . VAL A 1 99 ? 6.670 -10.017 6.590 1.00 87.19 99 VAL A O 1
ATOM 788 N N . LEU A 1 100 ? 5.070 -8.523 6.075 1.00 87.12 100 LEU A N 1
ATOM 789 C CA . LEU A 1 100 ? 5.118 -8.786 4.638 1.00 87.12 100 LEU A CA 1
ATOM 790 C C . LEU A 1 100 ? 6.457 -8.372 4.010 1.00 87.12 100 LEU A C 1
ATOM 792 O O . LEU A 1 100 ? 6.988 -9.120 3.190 1.00 87.12 100 LEU A O 1
ATOM 796 N N . HIS A 1 101 ? 7.050 -7.258 4.446 1.00 82.25 101 HIS A N 1
ATOM 797 C CA . HIS A 1 101 ? 8.369 -6.810 3.982 1.00 82.25 101 HIS A CA 1
ATOM 798 C C . HIS A 1 101 ? 9.500 -7.714 4.479 1.00 82.25 101 HIS A C 1
ATOM 800 O O . HIS A 1 101 ? 10.354 -8.138 3.695 1.00 82.25 101 HIS A O 1
ATOM 806 N N . LEU A 1 102 ? 9.478 -8.083 5.764 1.00 84.31 102 LEU A N 1
ATOM 807 C CA . LEU A 1 102 ? 10.403 -9.070 6.330 1.00 84.31 102 LEU A CA 1
ATOM 808 C C . LEU A 1 102 ? 10.346 -10.375 5.535 1.00 84.31 102 LEU A C 1
ATOM 810 O O . LEU A 1 102 ? 11.386 -10.962 5.213 1.00 84.31 102 LEU A O 1
ATOM 814 N N . TYR A 1 103 ? 9.124 -10.794 5.178 1.00 86.31 103 TYR A N 1
ATOM 815 C CA . TYR A 1 103 ? 8.903 -11.925 4.297 1.00 86.31 103 TYR A CA 1
ATOM 816 C C . TYR A 1 103 ? 9.522 -11.708 2.937 1.00 86.31 103 TYR A C 1
ATOM 818 O O . TYR A 1 103 ? 10.425 -12.463 2.597 1.00 86.31 103 TYR A O 1
ATOM 826 N N . GLN A 1 104 ? 9.098 -10.691 2.191 1.00 83.50 104 GLN A N 1
ATOM 827 C CA . GLN A 1 104 ? 9.587 -10.358 0.853 1.00 83.50 104 GLN A C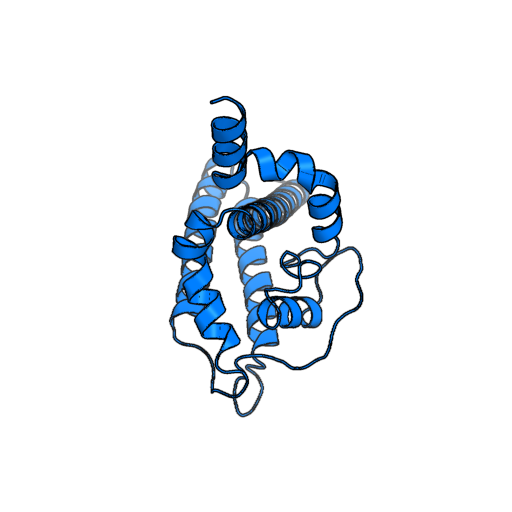A 1
ATOM 828 C C . GLN A 1 104 ? 11.108 -10.406 0.741 1.00 83.50 104 GLN A C 1
ATOM 830 O O . GLN A 1 104 ? 11.634 -10.866 -0.271 1.00 83.50 104 GLN A O 1
ATOM 835 N N . HIS A 1 105 ? 11.813 -9.994 1.788 1.00 80.38 105 HIS A N 1
ATOM 836 C CA . HIS A 1 105 ? 13.262 -9.911 1.777 1.00 80.38 105 HIS A CA 1
ATOM 837 C C . HIS A 1 105 ? 13.994 -11.094 2.405 1.00 80.38 105 HIS A C 1
ATOM 839 O O . HIS A 1 105 ? 15.221 -11.096 2.430 1.00 80.38 105 HIS A O 1
ATOM 845 N N . ARG A 1 106 ? 13.280 -12.121 2.883 1.00 81.69 106 ARG A N 1
ATOM 846 C CA . ARG A 1 106 ? 13.868 -13.271 3.600 1.00 81.69 106 ARG A CA 1
ATOM 847 C C . ARG A 1 106 ? 14.856 -12.812 4.676 1.00 81.69 106 ARG A C 1
ATOM 849 O O . ARG A 1 106 ? 15.980 -13.302 4.716 1.00 81.69 106 ARG A O 1
ATOM 856 N N . TRP A 1 107 ? 14.450 -11.882 5.544 1.00 80.62 107 TRP A N 1
ATOM 857 C CA . TRP A 1 107 ? 15.324 -11.341 6.605 1.00 80.62 107 TRP A CA 1
ATOM 858 C C . TRP A 1 107 ? 15.874 -12.392 7.572 1.00 80.62 107 TRP A C 1
ATOM 860 O O . TRP A 1 107 ? 16.863 -12.143 8.246 1.00 80.62 107 TRP A O 1
ATOM 870 N N . TRP A 1 108 ? 15.261 -13.574 7.627 1.00 82.81 108 TRP A N 1
ATOM 871 C CA . TRP A 1 108 ? 15.751 -14.716 8.402 1.00 82.81 108 TRP A CA 1
ATOM 872 C C . TRP A 1 108 ? 16.840 -15.539 7.692 1.00 82.81 108 TRP A C 1
ATOM 874 O O . TRP A 1 108 ? 17.327 -16.516 8.254 1.00 82.81 108 TRP A O 1
ATOM 884 N N . GLY A 1 109 ? 17.158 -15.238 6.431 1.00 76.12 109 GLY A N 1
ATOM 885 C CA . GLY A 1 109 ? 18.166 -15.952 5.653 1.00 76.12 109 GLY A CA 1
ATOM 886 C C . GLY A 1 109 ? 19.589 -15.449 5.923 1.00 76.12 109 GLY A C 1
ATOM 887 O O . GLY A 1 109 ? 19.766 -14.350 6.440 1.00 76.12 109 GLY A O 1
ATOM 888 N N . PRO A 1 110 ? 20.621 -16.211 5.515 1.00 76.62 110 PRO A N 1
ATOM 889 C CA . PRO A 1 110 ? 22.019 -15.796 5.672 1.00 76.62 110 PRO A CA 1
ATOM 890 C C . PRO A 1 110 ? 22.356 -14.526 4.874 1.00 76.62 110 PRO A C 1
ATOM 892 O O . PRO A 1 110 ? 23.282 -13.807 5.230 1.00 76.62 110 PRO A O 1
ATOM 895 N N . VAL A 1 111 ? 21.603 -14.246 3.804 1.00 74.88 111 VAL A N 1
ATOM 896 C CA . VAL A 1 111 ? 21.686 -13.010 3.020 1.00 74.88 111 VAL A CA 1
ATOM 897 C C . VAL A 1 111 ? 20.262 -12.540 2.709 1.00 74.88 111 VAL A C 1
ATOM 899 O O . VAL A 1 111 ? 19.531 -13.265 2.021 1.00 74.88 111 VAL A O 1
ATOM 902 N N . PRO A 1 112 ? 19.845 -11.354 3.187 1.00 72.50 112 PRO A N 1
ATOM 903 C CA . PRO A 1 112 ? 18.564 -10.779 2.808 1.00 72.50 112 PRO A CA 1
ATOM 904 C C . PRO A 1 112 ? 18.494 -10.517 1.300 1.00 72.50 112 PRO A C 1
ATOM 906 O O . PRO A 1 112 ? 19.411 -9.953 0.698 1.00 72.50 112 PRO A O 1
ATOM 909 N N . LEU A 1 113 ? 17.386 -10.915 0.682 1.00 74.06 113 LEU A N 1
ATOM 910 C CA . LEU A 1 113 ? 17.164 -10.789 -0.753 1.00 74.06 113 LEU A CA 1
ATOM 911 C C . LEU A 1 113 ? 16.489 -9.467 -1.092 1.00 74.06 113 LEU A C 1
ATOM 913 O O . LEU A 1 113 ? 15.547 -9.043 -0.424 1.00 74.06 113 LEU A O 1
ATOM 917 N N . ARG A 1 114 ? 16.871 -8.859 -2.214 1.00 72.50 114 ARG A N 1
ATOM 918 C CA . ARG A 1 114 ? 16.103 -7.737 -2.762 1.00 72.50 114 ARG A CA 1
ATOM 919 C C . ARG A 1 114 ? 14.745 -8.175 -3.315 1.00 72.50 114 ARG A C 1
ATOM 921 O O . ARG A 1 114 ? 13.762 -7.469 -3.119 1.00 72.50 114 ARG A O 1
ATOM 928 N N . LYS A 1 115 ? 14.696 -9.321 -4.002 1.00 76.25 115 LYS A N 1
ATOM 929 C CA . LYS A 1 115 ? 13.479 -9.901 -4.585 1.00 76.25 115 LYS A CA 1
ATOM 930 C C . LYS A 1 115 ? 13.438 -11.405 -4.372 1.00 76.25 115 LYS A C 1
ATOM 932 O O . LYS A 1 115 ? 14.457 -12.087 -4.455 1.00 76.25 115 LYS A O 1
ATOM 937 N N . GLN A 1 116 ? 12.240 -11.934 -4.173 1.00 78.38 116 GLN A N 1
ATOM 938 C CA . GLN A 1 116 ? 12.013 -13.371 -4.146 1.00 78.38 116 GLN A CA 1
ATOM 939 C C . GLN A 1 116 ? 11.506 -13.880 -5.490 1.00 78.38 116 GLN A C 1
ATOM 941 O O . GLN A 1 116 ? 10.567 -13.337 -6.066 1.00 78.38 116 GLN A O 1
ATOM 946 N N . ASN A 1 117 ? 12.068 -14.994 -5.954 1.00 76.44 117 ASN A N 1
ATOM 947 C CA . ASN A 1 117 ? 11.595 -15.680 -7.151 1.00 76.44 117 ASN A CA 1
ATOM 948 C C . ASN A 1 117 ? 10.733 -16.902 -6.788 1.00 76.44 117 ASN A C 1
ATOM 950 O O . ASN A 1 117 ? 11.144 -18.039 -6.996 1.00 76.44 117 ASN A O 1
ATOM 954 N N . LEU A 1 118 ? 9.550 -16.672 -6.203 1.00 80.56 118 LEU A N 1
ATOM 955 C CA . LEU A 1 118 ? 8.608 -17.743 -5.820 1.00 80.56 118 LEU A CA 1
ATOM 956 C C . LEU A 1 118 ? 7.632 -18.141 -6.943 1.00 80.56 118 LEU A C 1
ATOM 958 O O . LEU A 1 118 ? 6.725 -18.947 -6.719 1.00 80.56 118 LEU A O 1
ATOM 962 N N . GLY A 1 119 ? 7.774 -17.565 -8.139 1.00 84.19 119 GLY A N 1
ATOM 963 C CA . GLY A 1 119 ? 6.824 -17.727 -9.241 1.00 84.19 119 GLY A CA 1
ATOM 964 C C . GLY A 1 119 ? 5.480 -17.023 -9.006 1.00 84.19 119 GLY A C 1
ATOM 965 O O . GLY A 1 119 ? 5.168 -16.578 -7.899 1.00 84.19 119 GLY A O 1
ATOM 966 N N . ARG A 1 120 ? 4.678 -16.926 -10.073 1.00 87.56 120 ARG A N 1
ATOM 967 C CA . ARG A 1 120 ? 3.402 -16.197 -10.076 1.00 87.56 120 ARG A CA 1
ATOM 968 C C . ARG A 1 120 ? 2.366 -16.865 -9.156 1.00 87.56 120 ARG A C 1
ATOM 970 O O . ARG A 1 120 ? 2.094 -18.055 -9.332 1.00 87.56 120 ARG A O 1
ATOM 977 N N . PRO A 1 121 ? 1.790 -16.146 -8.175 1.00 87.50 121 PRO A N 1
ATOM 978 C CA . PRO A 1 121 ? 0.717 -16.665 -7.335 1.00 87.50 121 PRO A CA 1
ATOM 979 C C . PRO A 1 121 ? -0.586 -16.808 -8.138 1.00 87.50 121 PRO A C 1
ATOM 981 O O . PRO A 1 121 ? -0.748 -16.245 -9.221 1.00 87.50 121 PRO A O 1
ATOM 984 N N . ARG A 1 122 ? -1.546 -17.564 -7.597 1.00 86.62 122 ARG A N 1
ATOM 985 C CA . ARG A 1 122 ? -2.908 -17.624 -8.147 1.00 86.62 122 ARG A CA 1
ATOM 986 C C . ARG A 1 122 ? -3.710 -16.415 -7.667 1.00 86.62 122 ARG A C 1
ATOM 988 O O . ARG A 1 122 ? -3.576 -16.020 -6.512 1.00 86.62 122 ARG A O 1
ATOM 995 N N . ARG A 1 123 ? -4.572 -15.864 -8.529 1.00 83.06 123 ARG A N 1
ATOM 996 C CA . ARG A 1 123 ? -5.560 -14.852 -8.117 1.00 83.06 123 ARG A CA 1
ATOM 997 C C . ARG A 1 123 ? -6.521 -15.471 -7.090 1.00 83.06 123 ARG A C 1
ATOM 999 O O . ARG A 1 123 ? -6.983 -16.595 -7.288 1.00 83.06 123 ARG A O 1
ATOM 1006 N N . HIS A 1 124 ? -6.845 -14.739 -6.030 1.00 84.44 124 HIS A N 1
ATOM 1007 C CA . HIS A 1 124 ? -7.814 -15.142 -5.006 1.00 84.44 124 HIS A CA 1
ATOM 1008 C C . HIS A 1 124 ? -8.471 -13.907 -4.368 1.00 84.44 124 HIS A C 1
ATOM 1010 O O . HIS A 1 124 ? -8.106 -12.782 -4.697 1.00 84.44 124 HIS A O 1
ATOM 1016 N N . TRP A 1 125 ? -9.442 -14.126 -3.478 1.00 86.19 125 TRP A N 1
ATOM 1017 C CA . TRP A 1 125 ? -10.061 -13.084 -2.649 1.00 86.19 125 TRP A CA 1
ATOM 1018 C C . TRP A 1 125 ? -9.566 -13.176 -1.199 1.00 86.19 125 TRP A C 1
ATOM 1020 O O . TRP A 1 125 ? -9.137 -14.249 -0.765 1.00 86.19 125 TRP A O 1
ATOM 1030 N N . GLY A 1 126 ? -9.652 -12.075 -0.449 1.00 85.19 126 GLY A N 1
ATOM 1031 C CA . GLY A 1 126 ? -9.340 -12.024 0.986 1.00 85.19 126 GLY A CA 1
ATOM 1032 C C . GLY A 1 126 ? -7.964 -11.429 1.279 1.00 85.19 126 GLY A C 1
ATOM 1033 O O . GLY A 1 126 ? -7.458 -10.645 0.487 1.00 85.19 126 GLY A O 1
ATOM 1034 N N . PHE A 1 127 ? -7.351 -11.782 2.408 1.00 83.81 127 PHE A N 1
ATOM 1035 C CA . PHE A 1 127 ? -6.040 -11.241 2.780 1.00 83.81 127 PHE A CA 1
ATOM 1036 C C . PHE A 1 127 ? -4.914 -11.756 1.880 1.00 83.81 127 PHE A C 1
ATOM 1038 O O . PHE A 1 127 ? -4.813 -12.954 1.613 1.00 83.81 127 PHE A O 1
ATOM 1045 N N . VAL A 1 128 ? -4.047 -10.844 1.449 1.00 85.38 128 VAL A N 1
ATOM 1046 C CA . VAL A 1 128 ? -2.842 -11.113 0.664 1.00 85.38 128 VAL A CA 1
ATOM 1047 C C . VAL A 1 128 ? -1.912 -12.029 1.445 1.00 85.38 128 VAL A C 1
ATOM 1049 O O . VAL A 1 128 ? -1.568 -11.784 2.599 1.00 85.38 128 VAL A O 1
ATOM 1052 N N . SER A 1 129 ? -1.474 -13.103 0.789 1.00 85.56 129 SER A N 1
ATOM 1053 C CA . SER A 1 129 ? -0.390 -13.923 1.318 1.00 85.56 129 SER A CA 1
ATOM 1054 C C . SER A 1 129 ? 0.948 -13.199 1.168 1.00 85.56 129 SER A C 1
ATOM 1056 O O . SER A 1 129 ? 1.161 -12.463 0.205 1.00 85.56 129 SER A O 1
ATOM 1058 N N . ALA A 1 130 ? 1.908 -13.493 2.042 1.00 85.81 130 ALA A N 1
ATOM 1059 C CA . ALA A 1 130 ? 3.250 -12.928 1.928 1.00 85.81 130 ALA A CA 1
ATOM 1060 C C . ALA A 1 130 ? 3.940 -13.262 0.588 1.00 85.81 130 ALA A C 1
ATOM 1062 O O . ALA A 1 130 ? 4.695 -12.453 0.053 1.00 85.81 130 ALA A O 1
ATOM 1063 N N . ARG A 1 131 ? 3.600 -14.409 -0.021 1.00 86.44 131 ARG A N 1
ATOM 1064 C CA . ARG A 1 131 ? 4.014 -14.763 -1.389 1.00 86.44 131 ARG A CA 1
ATOM 1065 C C . ARG A 1 131 ? 3.424 -13.816 -2.435 1.00 86.44 131 ARG A C 1
ATOM 1067 O O . ARG A 1 131 ? 4.129 -13.436 -3.365 1.00 86.44 131 ARG A O 1
ATOM 1074 N N . THR A 1 132 ? 2.147 -13.466 -2.305 1.00 86.62 132 THR A N 1
ATOM 1075 C CA . THR A 1 132 ? 1.469 -12.535 -3.215 1.00 86.62 132 THR A CA 1
ATOM 1076 C C . THR A 1 132 ? 2.078 -11.137 -3.112 1.00 86.62 132 THR A C 1
ATOM 1078 O O . THR A 1 132 ? 2.429 -10.564 -4.141 1.00 86.62 132 THR A O 1
ATOM 1081 N N . HIS A 1 133 ? 2.315 -10.648 -1.891 1.00 85.12 133 HIS A N 1
ATOM 1082 C CA . HIS A 1 133 ? 2.994 -9.372 -1.646 1.00 85.12 133 HIS A CA 1
ATOM 1083 C C . HIS A 1 133 ? 4.424 -9.352 -2.219 1.00 85.12 133 HIS A C 1
ATOM 1085 O O . HIS A 1 133 ? 4.793 -8.461 -2.979 1.00 85.12 133 HIS A O 1
ATOM 1091 N N . ALA A 1 134 ? 5.220 -10.395 -1.960 1.00 83.44 134 ALA A N 1
ATOM 1092 C CA . ALA A 1 134 ? 6.572 -10.494 -2.511 1.00 83.44 134 ALA A CA 1
ATOM 1093 C C . ALA A 1 134 ? 6.582 -10.536 -4.052 1.00 83.44 134 ALA A C 1
ATOM 1095 O O . ALA A 1 134 ? 7.489 -9.991 -4.692 1.00 83.44 134 ALA A O 1
ATOM 1096 N N . PHE A 1 135 ? 5.576 -11.174 -4.666 1.00 84.69 135 PHE A N 1
ATOM 1097 C CA . PHE A 1 135 ? 5.418 -11.183 -6.118 1.00 84.69 135 PHE A CA 1
ATOM 1098 C C . PHE A 1 135 ? 5.080 -9.791 -6.663 1.00 84.69 135 PHE A C 1
ATOM 1100 O O . PHE A 1 135 ? 5.709 -9.390 -7.644 1.00 84.69 135 PHE A O 1
ATOM 1107 N N . HIS A 1 136 ? 4.166 -9.062 -6.007 1.00 82.94 136 HIS A N 1
ATOM 1108 C CA . HIS A 1 136 ? 3.787 -7.683 -6.333 1.00 82.94 136 HIS A CA 1
ATOM 1109 C C . HIS A 1 136 ? 5.018 -6.766 -6.458 1.00 82.94 136 HIS A C 1
ATOM 1111 O O . HIS A 1 136 ? 5.270 -6.205 -7.524 1.00 82.94 136 HIS A O 1
ATOM 1117 N N . HIS A 1 137 ? 5.861 -6.703 -5.425 1.00 78.12 137 HIS A N 1
ATOM 1118 C CA . HIS A 1 137 ? 7.073 -5.869 -5.447 1.00 78.12 137 HIS A CA 1
ATOM 1119 C C . HIS A 1 137 ? 8.145 -6.370 -6.426 1.00 78.12 137 HIS A C 1
ATOM 1121 O O . HIS A 1 137 ? 9.007 -5.614 -6.888 1.00 78.12 137 HIS A O 1
ATOM 1127 N N . SER A 1 138 ? 8.109 -7.657 -6.775 1.00 77.25 138 SER A N 1
ATOM 1128 C CA . SER A 1 138 ? 9.039 -8.229 -7.748 1.00 77.25 138 SER A CA 1
ATOM 1129 C C . SER A 1 138 ? 8.633 -7.947 -9.199 1.00 77.25 138 SER A C 1
ATOM 1131 O O . SER A 1 138 ? 9.527 -7.850 -10.045 1.00 77.25 138 SER A O 1
ATOM 1133 N N . HIS A 1 139 ? 7.333 -7.769 -9.464 1.00 79.12 139 HIS A N 1
ATOM 1134 C CA . HIS A 1 139 ? 6.730 -7.617 -10.795 1.00 79.12 139 HIS A CA 1
ATOM 1135 C C . HIS A 1 139 ? 5.755 -6.431 -10.818 1.00 79.12 139 HIS A C 1
ATOM 1137 O O . HIS A 1 139 ? 4.551 -6.623 -10.986 1.00 79.12 139 HIS A O 1
ATOM 1143 N N . PRO A 1 140 ? 6.255 -5.196 -10.663 1.00 73.56 140 PRO A N 1
ATOM 1144 C CA . PRO A 1 140 ? 5.389 -4.023 -10.575 1.00 73.56 140 PRO A CA 1
ATOM 1145 C C . PRO A 1 140 ? 4.567 -3.765 -11.843 1.00 73.56 140 PRO A C 1
ATOM 1147 O O . PRO A 1 140 ? 3.503 -3.157 -11.767 1.00 73.56 140 PRO A O 1
ATOM 1150 N N . ASP A 1 141 ? 5.041 -4.263 -12.985 1.00 74.69 141 ASP A N 1
ATOM 1151 C CA . ASP A 1 141 ? 4.374 -4.134 -14.279 1.00 74.69 141 ASP A CA 1
ATOM 1152 C C . ASP A 1 141 ? 3.287 -5.214 -14.504 1.00 74.69 141 ASP A C 1
ATOM 1154 O O . ASP A 1 141 ? 2.551 -5.155 -15.489 1.00 74.69 141 ASP A O 1
ATOM 1158 N N . ASP A 1 142 ? 3.152 -6.212 -13.612 1.00 78.38 142 ASP A N 1
ATOM 1159 C CA . ASP A 1 142 ? 2.050 -7.183 -13.677 1.00 78.38 142 ASP A CA 1
ATOM 1160 C C . ASP A 1 142 ? 0.777 -6.561 -13.095 1.00 78.38 142 ASP A C 1
ATOM 1162 O O . ASP A 1 142 ? 0.473 -6.735 -11.915 1.00 78.38 142 ASP A O 1
ATOM 1166 N N . VAL A 1 143 ? 0.012 -5.890 -13.963 1.00 70.69 143 VAL A N 1
ATOM 1167 C CA . VAL A 1 143 ? -1.238 -5.162 -13.656 1.00 70.69 143 VAL A CA 1
ATOM 1168 C C . VAL A 1 143 ? -2.235 -5.929 -12.783 1.00 70.69 143 VAL A C 1
ATOM 1170 O O . VAL A 1 143 ? -3.019 -5.320 -12.062 1.00 70.69 143 VAL A O 1
ATOM 1173 N N . THR A 1 144 ? -2.185 -7.264 -12.812 1.00 69.81 144 THR A N 1
ATOM 1174 C CA . THR A 1 144 ? -3.017 -8.137 -11.975 1.00 69.81 144 THR A CA 1
ATOM 1175 C C . THR A 1 144 ? -2.658 -8.042 -10.494 1.00 69.81 144 THR A C 1
ATOM 1177 O O . THR A 1 144 ? -3.517 -8.156 -9.626 1.00 69.81 144 THR A O 1
ATOM 1180 N N . PHE A 1 145 ? -1.368 -7.927 -10.197 1.00 69.62 145 PHE A N 1
ATOM 1181 C CA . PHE A 1 145 ? -0.823 -8.007 -8.848 1.00 69.62 145 PHE A CA 1
ATOM 1182 C C . PHE A 1 145 ? -0.234 -6.674 -8.385 1.00 69.62 145 PHE A C 1
ATOM 1184 O O . PHE A 1 145 ? 0.161 -6.580 -7.230 1.00 69.62 145 PHE A O 1
ATOM 1191 N N . THR A 1 146 ? -0.218 -5.632 -9.226 1.00 69.69 146 THR A N 1
ATOM 1192 C CA . THR A 1 146 ? 0.290 -4.284 -8.899 1.00 69.69 146 THR A CA 1
ATOM 1193 C C . THR A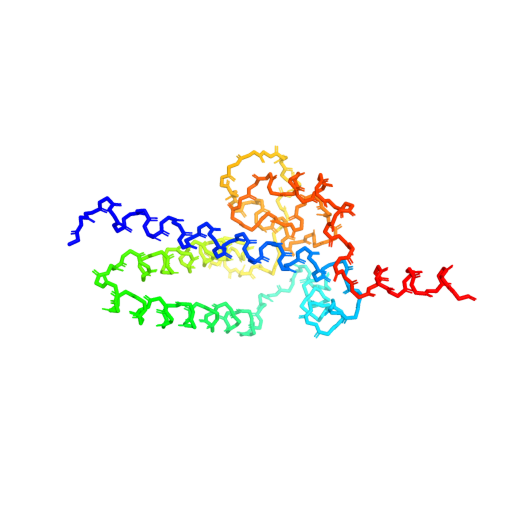 1 146 ? -0.429 -3.617 -7.713 1.00 69.69 146 THR A C 1
ATOM 1195 O O . THR A 1 146 ? 0.107 -2.688 -7.123 1.00 69.69 146 THR A O 1
ATOM 1198 N N . TYR A 1 147 ? -1.617 -4.078 -7.320 1.00 70.06 147 TYR A N 1
ATOM 1199 C CA . TYR A 1 147 ? -2.445 -3.383 -6.320 1.00 70.06 147 TYR A CA 1
ATOM 1200 C C . TYR A 1 147 ? -2.815 -4.242 -5.105 1.00 70.06 147 TYR A C 1
ATOM 1202 O O . TYR A 1 147 ? -3.588 -3.814 -4.257 1.00 70.06 147 TYR A O 1
ATOM 1210 N N . ALA A 1 148 ? -2.278 -5.459 -5.006 1.00 66.12 148 ALA A N 1
ATOM 1211 C CA . ALA A 1 148 ? -2.612 -6.399 -3.940 1.00 66.12 148 ALA A CA 1
ATOM 1212 C C . ALA A 1 148 ? -1.617 -6.284 -2.769 1.00 66.12 148 ALA A C 1
ATOM 1214 O O . ALA A 1 148 ? -0.765 -7.158 -2.596 1.00 66.12 148 ALA A O 1
ATOM 1215 N N . GLU A 1 149 ? -1.716 -5.210 -1.974 1.00 72.56 149 GLU A N 1
ATOM 1216 C CA . GLU A 1 149 ? -0.835 -5.001 -0.812 1.00 72.56 149 GLU A CA 1
ATOM 1217 C C . GLU A 1 149 ? -1.309 -5.797 0.418 1.00 72.56 149 GLU A C 1
ATOM 1219 O O . GLU A 1 149 ? -0.559 -6.637 0.916 1.00 72.56 149 GLU A O 1
ATOM 1224 N N . THR A 1 150 ? -2.564 -5.602 0.849 1.00 78.19 150 THR A N 1
ATOM 1225 C CA . THR A 1 150 ? -3.178 -6.331 1.983 1.00 78.19 150 THR A CA 1
ATOM 1226 C C . THR A 1 150 ? -4.388 -7.164 1.576 1.00 78.19 150 THR A C 1
ATOM 1228 O O . THR A 1 150 ? -4.637 -8.211 2.178 1.00 78.19 150 THR A O 1
ATOM 1231 N N . TRP A 1 151 ? -5.130 -6.754 0.542 1.00 82.06 151 TRP A N 1
ATOM 1232 C CA . TRP A 1 151 ? -6.317 -7.466 0.059 1.00 82.06 151 TRP A CA 1
ATOM 1233 C C . TRP A 1 151 ? -6.158 -7.955 -1.383 1.00 82.06 151 TRP A C 1
ATOM 1235 O O . TRP A 1 151 ? -5.954 -7.188 -2.321 1.00 82.06 151 TRP A O 1
ATOM 1245 N N . ALA A 1 152 ? -6.278 -9.266 -1.563 1.00 80.50 152 ALA A N 1
ATOM 1246 C CA . ALA A 1 152 ? -6.326 -9.913 -2.858 1.00 80.50 152 ALA A CA 1
ATOM 1247 C C . ALA A 1 152 ? -7.737 -9.765 -3.445 1.00 80.50 152 ALA A C 1
ATOM 1249 O O . ALA A 1 152 ? -8.738 -9.922 -2.737 1.00 80.50 152 ALA A O 1
ATOM 1250 N N . GLY A 1 153 ? -7.816 -9.459 -4.740 1.00 77.81 153 GLY A N 1
ATOM 1251 C CA . GLY A 1 153 ? -9.071 -9.211 -5.445 1.00 77.81 153 GLY A CA 1
ATOM 1252 C C . GLY A 1 153 ? -9.454 -7.732 -5.542 1.00 77.81 153 GLY A C 1
ATOM 1253 O O . GLY A 1 153 ? -10.352 -7.399 -6.315 1.00 77.81 153 GLY A O 1
ATOM 1254 N N . PHE A 1 154 ? -8.760 -6.826 -4.840 1.00 79.38 154 PHE A N 1
ATOM 1255 C CA . PHE A 1 154 ? -8.902 -5.380 -5.072 1.00 79.38 154 PHE A CA 1
ATOM 1256 C C . PHE A 1 154 ? -8.541 -4.999 -6.512 1.00 79.38 154 PHE A C 1
ATOM 1258 O O . PHE A 1 154 ? -9.176 -4.115 -7.081 1.00 79.38 154 PHE A O 1
ATOM 1265 N N . ASP A 1 155 ? -7.610 -5.730 -7.132 1.00 76.12 155 ASP A N 1
ATOM 1266 C CA . ASP A 1 155 ? -7.297 -5.641 -8.558 1.00 76.12 155 ASP A CA 1
ATOM 1267 C C . ASP A 1 155 ? -8.554 -5.749 -9.424 1.00 76.12 155 ASP A C 1
ATOM 1269 O O . ASP A 1 155 ? -8.740 -4.940 -10.321 1.00 76.12 155 ASP A O 1
ATOM 1273 N N . ARG A 1 156 ? -9.480 -6.660 -9.101 1.00 80.25 156 ARG A N 1
ATOM 1274 C CA . ARG A 1 156 ? -10.721 -6.843 -9.869 1.00 80.25 156 ARG A CA 1
ATOM 1275 C C . ARG A 1 156 ? -11.685 -5.676 -9.715 1.00 80.25 156 ARG A C 1
ATOM 1277 O O . ARG A 1 156 ? -12.361 -5.312 -10.673 1.00 80.25 156 ARG A O 1
ATOM 1284 N N . ILE A 1 157 ? -11.763 -5.100 -8.515 1.00 84.31 157 ILE A N 1
ATOM 1285 C CA . ILE A 1 157 ? -12.595 -3.916 -8.259 1.00 84.31 157 ILE A CA 1
ATOM 1286 C C . ILE A 1 157 ? -12.041 -2.731 -9.053 1.00 84.31 157 ILE A C 1
ATOM 1288 O O . ILE A 1 157 ? -12.803 -2.013 -9.697 1.00 84.31 157 ILE A O 1
ATOM 1292 N N . LEU A 1 158 ? -10.719 -2.557 -9.044 1.00 84.38 158 LEU A N 1
ATOM 1293 C CA . LEU A 1 158 ? -10.035 -1.497 -9.777 1.00 84.38 158 LEU A CA 1
ATOM 1294 C C . LEU A 1 158 ? -10.106 -1.697 -11.299 1.00 84.38 158 LEU A C 1
ATOM 1296 O O . LEU A 1 158 ? -10.376 -0.734 -12.008 1.00 84.38 158 LEU A O 1
ATOM 1300 N N . GLU A 1 159 ? -9.940 -2.928 -11.795 1.00 83.06 159 GLU A N 1
ATOM 1301 C CA . GLU A 1 159 ? -10.128 -3.310 -13.204 1.00 83.06 159 GLU A CA 1
ATOM 1302 C C . GLU A 1 159 ? -11.560 -2.978 -13.661 1.00 83.06 159 GLU A C 1
ATOM 1304 O O . GLU A 1 159 ? -11.750 -2.318 -14.682 1.00 83.06 159 GLU A O 1
ATOM 1309 N N . TRP A 1 160 ? -12.574 -3.368 -12.881 1.00 88.31 160 TRP A N 1
ATOM 1310 C CA . TRP A 1 160 ? -13.975 -3.048 -13.173 1.00 88.31 160 TRP A CA 1
ATOM 1311 C C . TRP A 1 160 ? -14.244 -1.536 -13.152 1.00 88.31 160 TRP A C 1
ATOM 1313 O O . TRP A 1 160 ? -14.895 -0.999 -14.0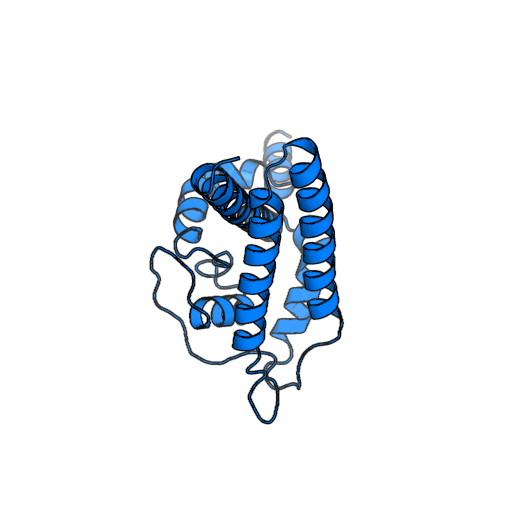50 1.00 88.31 160 TRP A O 1
ATOM 1323 N N . ALA A 1 161 ? -13.711 -0.828 -12.155 1.00 88.75 161 ALA A N 1
ATOM 1324 C CA . ALA A 1 161 ? -13.890 0.612 -12.006 1.00 88.75 161 ALA A CA 1
ATOM 1325 C C . ALA A 1 161 ? -12.988 1.440 -12.941 1.00 88.75 161 ALA A C 1
ATOM 1327 O O . ALA A 1 161 ? -13.151 2.663 -13.012 1.00 88.75 161 ALA A O 1
ATOM 1328 N N . HIS A 1 162 ? -12.062 0.808 -13.675 1.00 88.62 162 HIS A N 1
ATOM 1329 C CA . HIS A 1 162 ? -11.032 1.468 -14.479 1.00 88.62 162 HIS A CA 1
ATOM 1330 C C . HIS A 1 162 ? -11.577 2.618 -15.337 1.00 88.62 162 HIS A C 1
ATOM 1332 O O . HIS A 1 162 ? -11.062 3.730 -15.191 1.00 88.62 162 HIS A O 1
ATOM 1338 N N . PRO A 1 163 ? -12.654 2.447 -16.139 1.00 87.31 163 PRO A N 1
ATOM 1339 C CA . PRO A 1 163 ? -13.154 3.505 -17.022 1.00 87.31 163 PRO A CA 1
ATOM 1340 C C . PRO A 1 163 ? -13.649 4.755 -16.286 1.00 87.31 163 PRO A C 1
ATOM 1342 O O . PRO A 1 163 ? -13.752 5.827 -16.889 1.00 87.31 163 PRO A O 1
ATOM 1345 N N . HIS A 1 164 ? -13.992 4.622 -15.004 1.00 89.50 164 HIS A N 1
ATOM 1346 C CA . HIS A 1 164 ? -14.426 5.717 -14.144 1.00 89.50 164 HIS A CA 1
ATOM 1347 C C . HIS A 1 164 ? -13.243 6.343 -13.405 1.00 89.50 164 HIS A C 1
ATOM 1349 O O . HIS A 1 164 ? -13.154 7.568 -13.337 1.00 89.50 164 HIS A O 1
ATOM 1355 N N . LEU A 1 165 ? -12.316 5.519 -12.911 1.00 87.50 165 LEU A N 1
ATOM 1356 C CA . LEU A 1 165 ? -11.160 5.963 -12.133 1.00 87.50 165 LEU A CA 1
ATOM 1357 C C . LEU A 1 165 ? -10.151 6.749 -12.972 1.00 87.50 165 LEU A C 1
ATOM 1359 O O . LEU A 1 165 ? -9.712 7.822 -12.558 1.00 87.50 165 LEU A O 1
ATOM 1363 N N . VAL A 1 166 ? -9.817 6.272 -14.174 1.00 86.62 166 VAL A N 1
ATOM 1364 C CA . VAL A 1 166 ? -8.777 6.922 -14.993 1.00 86.62 166 VAL A CA 1
ATOM 1365 C C . VAL A 1 166 ? -9.166 8.324 -15.446 1.00 86.62 166 VAL A C 1
ATOM 1367 O O . VAL A 1 166 ? -8.298 9.143 -15.702 1.00 86.62 166 VAL A O 1
ATOM 1370 N N . ARG A 1 167 ? -10.461 8.667 -15.458 1.00 87.38 167 ARG A N 1
ATOM 1371 C CA . ARG A 1 167 ? -10.941 10.025 -15.783 1.00 87.38 167 ARG A CA 1
ATOM 1372 C C . ARG A 1 167 ? -10.406 11.088 -14.824 1.00 87.38 167 ARG A C 1
ATOM 1374 O O . ARG A 1 167 ? -10.392 12.270 -15.166 1.00 87.38 167 ARG A O 1
ATOM 1381 N N . PHE A 1 168 ? -10.004 10.683 -13.623 1.00 85.50 168 PHE A N 1
ATOM 1382 C CA . PHE A 1 168 ? -9.459 11.589 -12.625 1.00 85.50 168 PHE A CA 1
ATOM 1383 C C . PHE A 1 168 ? -7.964 11.875 -12.816 1.00 85.50 168 PHE A C 1
ATOM 1385 O O . PHE A 1 168 ? -7.487 12.828 -12.200 1.00 85.50 168 PHE A O 1
ATOM 1392 N N . THR A 1 169 ? -7.249 11.133 -13.672 1.00 86.94 169 THR A N 1
ATOM 1393 C CA . THR A 1 169 ? -5.809 11.336 -13.913 1.00 86.94 169 THR A CA 1
ATOM 1394 C C . THR A 1 169 ? -5.547 12.547 -14.806 1.00 86.94 169 THR A C 1
ATOM 1396 O O . THR A 1 169 ? -6.404 12.966 -15.595 1.00 86.94 169 THR A O 1
ATOM 1399 N N . ALA A 1 170 ? -4.354 13.141 -14.686 1.00 85.81 170 ALA A N 1
ATOM 1400 C CA . ALA A 1 170 ? -3.975 14.278 -15.520 1.00 85.81 170 ALA A CA 1
ATOM 1401 C C . ALA A 1 170 ? -3.922 13.896 -17.008 1.00 85.81 170 ALA A C 1
ATOM 1403 O O . ALA A 1 170 ? -4.324 14.692 -17.858 1.00 85.81 170 ALA A O 1
ATOM 1404 N N . ASP A 1 171 ? -3.494 12.671 -17.315 1.00 84.81 171 ASP A N 1
ATOM 1405 C CA . ASP A 1 171 ? -3.394 12.160 -18.683 1.00 84.81 171 ASP A CA 1
ATOM 1406 C C . ASP A 1 171 ? -4.767 12.100 -19.367 1.00 84.81 171 ASP A C 1
ATOM 1408 O O . ASP A 1 171 ? -4.937 12.650 -20.455 1.00 84.81 171 ASP A O 1
ATOM 1412 N N . ALA A 1 172 ? -5.786 11.544 -18.700 1.00 82.62 172 ALA A N 1
ATOM 1413 C CA . ALA A 1 172 ? -7.138 11.482 -19.259 1.00 82.62 172 ALA A CA 1
ATOM 1414 C C . ALA A 1 172 ? -7.758 12.874 -19.459 1.00 82.62 172 ALA A C 1
ATOM 1416 O O . ALA A 1 172 ? -8.488 13.103 -20.427 1.00 82.62 172 ALA A O 1
ATOM 1417 N N . ARG A 1 173 ? -7.460 13.825 -18.563 1.00 86.00 173 ARG A N 1
ATOM 1418 C CA . ARG A 1 173 ? -7.905 15.220 -18.710 1.00 86.00 173 ARG A CA 1
ATOM 1419 C C . ARG A 1 173 ? -7.246 15.900 -19.910 1.00 86.00 173 ARG A C 1
ATOM 1421 O O . ARG A 1 173 ? -7.929 16.623 -20.629 1.00 86.00 173 ARG A O 1
ATOM 1428 N N . ARG A 1 174 ? -5.955 15.648 -20.153 1.00 85.19 174 ARG A N 1
ATOM 1429 C CA . ARG A 1 174 ? -5.225 16.190 -21.313 1.00 85.19 174 ARG A CA 1
ATOM 1430 C C . ARG A 1 174 ? -5.752 15.628 -22.632 1.00 85.19 174 ARG A C 1
ATOM 1432 O O . ARG A 1 174 ? -5.980 16.410 -23.547 1.00 85.19 174 ARG A O 1
ATOM 1439 N N . SER A 1 175 ? -6.009 14.322 -22.717 1.00 79.25 175 SER A N 1
ATOM 1440 C CA . SER A 1 175 ? -6.570 13.702 -23.928 1.00 79.25 175 SER A CA 1
ATOM 1441 C C . SER A 1 175 ? -7.948 14.262 -24.289 1.00 79.25 175 SER A C 1
ATOM 1443 O O . SER A 1 175 ? -8.180 14.604 -25.440 1.00 79.25 175 SER A O 1
ATOM 1445 N N . ARG A 1 176 ? -8.834 14.455 -23.301 1.00 77.81 176 ARG A N 1
ATOM 1446 C CA . ARG A 1 176 ? -10.151 15.081 -23.528 1.00 77.81 176 ARG A CA 1
ATOM 1447 C C . ARG A 1 176 ? -10.061 16.548 -23.937 1.00 77.81 176 ARG A C 1
ATOM 1449 O O . ARG A 1 176 ? -10.879 17.009 -24.720 1.00 77.81 176 ARG A O 1
ATOM 1456 N N . GLY A 1 177 ? -9.098 17.282 -23.378 1.00 69.44 177 GLY A N 1
ATOM 1457 C CA . GLY A 1 177 ? -8.848 18.672 -23.755 1.00 69.44 177 GLY A CA 1
ATOM 1458 C C . GLY A 1 177 ? -8.348 18.806 -25.194 1.00 69.44 177 GLY A C 1
ATOM 1459 O O . GLY A 1 177 ? -8.742 19.744 -25.869 1.00 69.44 177 GLY A O 1
ATOM 1460 N N . ALA A 1 178 ? -7.535 17.851 -25.657 1.00 66.31 178 ALA A N 1
ATOM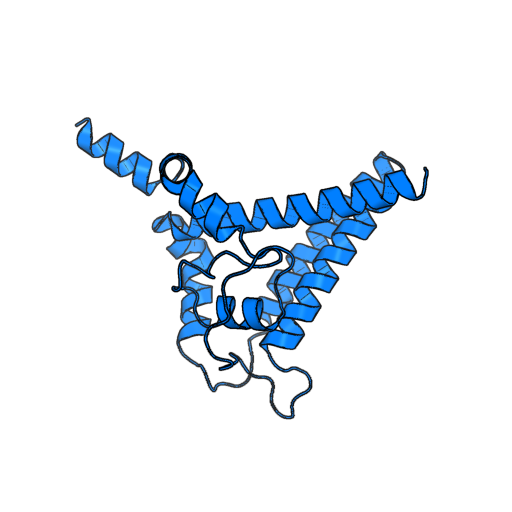 1461 C CA . ALA A 1 178 ? -7.023 17.798 -27.026 1.00 66.31 178 ALA A CA 1
ATOM 1462 C C . ALA A 1 178 ? -8.079 17.379 -28.067 1.00 66.31 178 ALA A C 1
ATOM 1464 O O . ALA A 1 178 ? -8.010 17.815 -29.205 1.00 66.31 178 ALA A O 1
ATOM 1465 N N . GLU A 1 179 ? -9.052 16.540 -27.698 1.00 60.56 179 GLU A N 1
ATOM 1466 C CA . GLU A 1 179 ? -10.185 16.182 -28.574 1.00 60.56 179 GLU A CA 1
ATOM 1467 C C . GLU A 1 179 ? -11.227 17.307 -28.711 1.00 60.56 179 GLU A C 1
ATOM 1469 O O . GLU A 1 179 ? -12.040 17.287 -29.632 1.00 60.56 179 GLU A O 1
ATOM 1474 N N . ALA A 1 180 ? -11.228 18.274 -27.788 1.00 56.31 180 ALA A N 1
ATOM 1475 C CA . ALA A 1 180 ? -12.163 19.400 -27.767 1.00 56.31 180 ALA A CA 1
ATOM 1476 C C . ALA A 1 180 ? -11.607 20.679 -28.430 1.00 56.31 180 ALA A C 1
ATOM 1478 O O . ALA A 1 180 ? -12.272 21.717 -28.395 1.00 56.31 180 ALA A O 1
ATOM 1479 N N . SER A 1 181 ? -10.400 20.610 -28.998 1.00 50.72 181 SER A N 1
ATOM 1480 C CA . SER A 1 181 ? -9.669 21.696 -29.668 1.00 50.72 181 SER A CA 1
ATOM 1481 C C . SER A 1 181 ? -9.395 21.356 -31.122 1.00 50.72 181 SER A C 1
ATOM 1483 O O . SER A 1 181 ? -9.552 22.262 -31.966 1.00 50.72 181 SER A O 1
#

Secondary structure (DSSP, 8-state):
--HHHHHHHHHHHHHHHHHHHHHHHHHHHT-HHHIIIIIHHHHHHHHT-TTSBP--THHHHHHHHHHHHHHHHHHHHHHHHT-THHHHHHHHHHHHHHHHHHHHTTTTSSS-BSS----PPPP-SEEPPHHHHHHHHH-TT-TTTTT-SSEETHHHHHHHHHHHHGGGSHHHHHHHHHHT-

pLDDT: mean 82.33, std 10.03, range [50.72, 95.94]